Protein AF-A0A3D2R937-F1 (afdb_monomer_lite)

Sequence (40 aa):
MLALDFPPYRFRFKNSENKRLIFDPLRKIFVILTPEEWVR

Foldseek 3Di:
DDDDDDDDDDWDWDQDPNFIWTQDPVVRDTDTDDPPPPPD

Secondary structure (DSSP, 8-state):
-PPP-PPPP---EEEETTEEEEEETTTTEEEE--GGGG--

pLDDT: mean 82.74, std 9.71, range [53.66, 92.44]

Structure (mmCIF, N/CA/C/O backbone):
data_AF-A0A3D2R937-F1
#
_entry.id   AF-A0A3D2R937-F1
#
loop_
_atom_site.group_PDB
_atom_site.id
_atom_site.type_symbol
_atom_site.label_atom_id
_atom_site.label_alt_id
_atom_site.label_comp_id
_atom_site.label_asym_id
_atom_site.label_entity_id
_atom_site.label_seq_id
_atom_site.pdbx_PDB_ins_code
_atom_site.Cartn_x
_atom_site.Cartn_y
_atom_site.Cartn_z
_atom_site.occupancy
_atom_site.B_iso_or_equiv
_atom_site.auth_seq_id
_atom_site.auth_comp_id
_atom_site.auth_asym_id
_atom_site.auth_atom_id
_atom_site.pdbx_PDB_model_num
ATOM 1 N N . MET A 1 1 ? 6.700 7.961 -25.363 1.00 72.75 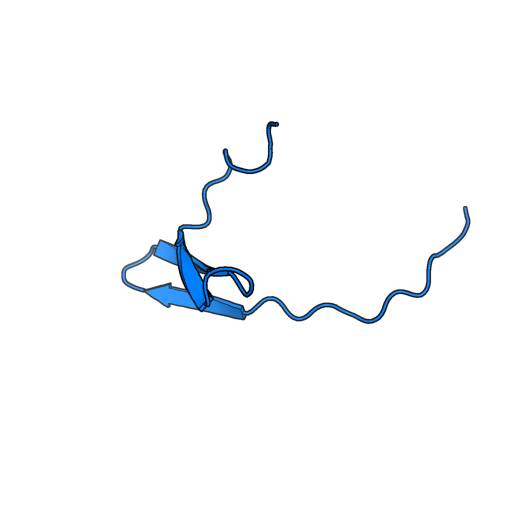1 MET A N 1
ATOM 2 C CA . MET A 1 1 ? 6.591 7.810 -23.898 1.00 72.75 1 MET A CA 1
ATOM 3 C C . MET A 1 1 ? 7.550 6.708 -23.488 1.00 72.75 1 MET A C 1
ATOM 5 O O . MET A 1 1 ? 7.449 5.625 -24.046 1.00 72.75 1 MET A O 1
ATOM 9 N N . LEU A 1 2 ? 8.540 7.004 -22.644 1.00 82.62 2 LEU A N 1
ATOM 10 C CA . LEU A 1 2 ? 9.525 6.011 -22.203 1.00 82.62 2 LEU A CA 1
ATOM 11 C C . LEU A 1 2 ? 8.901 5.142 -21.105 1.00 82.62 2 LEU A C 1
ATOM 13 O O . LEU A 1 2 ? 8.421 5.676 -20.108 1.00 82.62 2 LEU A O 1
ATOM 17 N N . ALA A 1 3 ? 8.883 3.824 -21.307 1.00 81.25 3 ALA A N 1
ATOM 18 C CA . ALA A 1 3 ? 8.486 2.870 -20.280 1.00 81.25 3 ALA A CA 1
ATOM 19 C C . ALA A 1 3 ? 9.686 2.625 -19.359 1.00 81.25 3 ALA A C 1
ATOM 21 O O . ALA A 1 3 ? 10.759 2.249 -19.825 1.00 81.25 3 ALA A O 1
ATOM 22 N N . LEU A 1 4 ? 9.516 2.885 -18.066 1.00 86.19 4 LEU A N 1
ATOM 23 C CA . LEU A 1 4 ? 10.531 2.588 -17.065 1.00 86.19 4 LEU A CA 1
ATOM 24 C C . LEU A 1 4 ? 10.348 1.141 -16.601 1.00 86.19 4 LEU A C 1
ATOM 26 O O . LEU A 1 4 ? 9.274 0.774 -16.123 1.00 86.19 4 LEU A O 1
ATOM 30 N N . ASP A 1 5 ? 11.396 0.335 -16.758 1.00 87.75 5 ASP A N 1
ATOM 31 C CA . ASP A 1 5 ? 11.424 -1.061 -16.322 1.00 87.75 5 ASP A CA 1
ATOM 32 C C . ASP A 1 5 ? 11.739 -1.116 -14.823 1.00 87.75 5 ASP A C 1
ATOM 34 O O . ASP A 1 5 ? 12.890 -1.220 -14.396 1.00 87.75 5 ASP A O 1
ATOM 38 N N . PHE A 1 6 ? 10.706 -0.937 -14.001 1.00 87.50 6 PHE A N 1
ATOM 39 C CA . PHE A 1 6 ? 10.821 -1.124 -12.561 1.00 87.50 6 PHE A CA 1
ATOM 40 C C . PHE A 1 6 ? 10.336 -2.521 -12.176 1.00 87.50 6 PHE A C 1
ATOM 42 O O . PHE A 1 6 ? 9.288 -2.962 -12.659 1.00 87.50 6 PHE A O 1
ATOM 49 N N . PRO A 1 7 ? 11.035 -3.213 -11.261 1.00 87.81 7 PRO A N 1
ATOM 50 C CA . PRO A 1 7 ? 10.542 -4.473 -10.738 1.00 87.81 7 PRO A CA 1
ATOM 51 C C . PRO A 1 7 ? 9.198 -4.253 -10.022 1.00 87.81 7 PRO A C 1
ATOM 53 O O . PRO A 1 7 ? 9.007 -3.235 -9.349 1.00 87.81 7 PRO A O 1
ATOM 56 N N . PRO A 1 8 ? 8.258 -5.20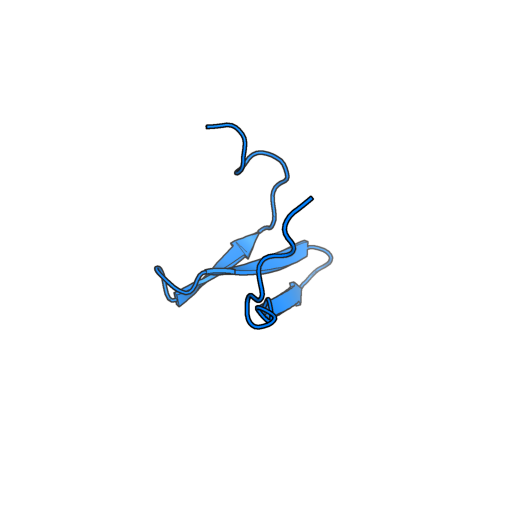8 -10.117 1.00 84.25 8 PRO A N 1
ATOM 57 C CA . PRO A 1 8 ? 6.966 -5.083 -9.462 1.00 84.25 8 PRO A CA 1
ATOM 58 C C . PRO A 1 8 ? 7.136 -5.079 -7.939 1.00 84.25 8 PRO A C 1
ATOM 60 O O . PRO A 1 8 ? 7.618 -6.047 -7.344 1.00 84.25 8 PRO A O 1
ATOM 63 N N . TYR A 1 9 ? 6.699 -4.001 -7.286 1.00 84.94 9 TYR A N 1
ATOM 64 C CA . TYR A 1 9 ? 6.687 -3.918 -5.8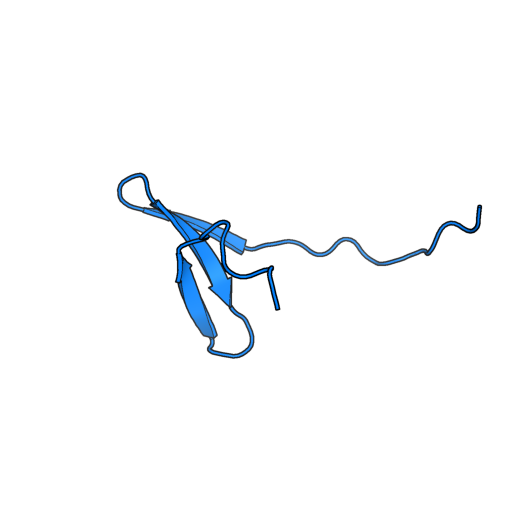29 1.00 84.94 9 TYR A CA 1
ATOM 65 C C . TYR A 1 9 ? 5.439 -4.604 -5.263 1.00 84.94 9 TYR A C 1
ATOM 67 O O . TYR A 1 9 ? 4.304 -4.202 -5.525 1.00 84.94 9 TYR A O 1
ATOM 75 N N . ARG A 1 10 ? 5.639 -5.661 -4.469 1.00 85.94 10 ARG A N 1
ATOM 76 C CA . ARG A 1 10 ? 4.546 -6.383 -3.803 1.00 85.94 10 ARG A CA 1
ATOM 77 C C . ARG A 1 10 ? 4.214 -5.725 -2.469 1.00 85.94 10 ARG A C 1
ATOM 79 O O . ARG A 1 10 ? 4.894 -5.956 -1.469 1.00 85.94 10 ARG A O 1
ATOM 86 N N . PHE A 1 11 ? 3.131 -4.961 -2.442 1.00 86.12 11 PHE A N 1
ATOM 87 C CA . PHE A 1 11 ? 2.572 -4.429 -1.203 1.00 86.12 11 PHE A CA 1
ATOM 88 C C . PHE A 1 11 ? 2.045 -5.557 -0.306 1.00 86.12 11 PHE A C 1
ATOM 90 O O . PHE A 1 11 ? 1.377 -6.485 -0.767 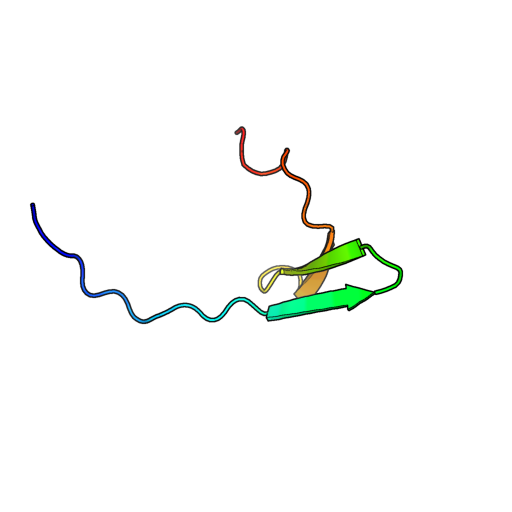1.00 86.12 11 PHE A O 1
ATOM 97 N N . ARG A 1 12 ? 2.333 -5.471 0.997 1.00 89.19 12 ARG A N 1
ATOM 98 C CA . ARG A 1 12 ? 1.802 -6.397 2.003 1.00 89.19 12 ARG A CA 1
ATOM 99 C C . ARG A 1 12 ? 0.591 -5.764 2.670 1.00 89.19 12 ARG A C 1
ATOM 101 O O . ARG A 1 12 ? 0.738 -4.876 3.510 1.00 89.19 12 ARG A O 1
ATOM 108 N N . PHE A 1 13 ? -0.588 -6.250 2.308 1.00 88.25 13 PHE A N 1
ATOM 109 C CA . PHE A 1 13 ? -1.840 -5.849 2.935 1.00 88.25 13 PHE A CA 1
ATOM 110 C C . PHE A 1 13 ? -2.282 -6.875 3.970 1.00 88.25 13 PHE A C 1
ATOM 112 O O . PHE A 1 13 ? -2.088 -8.080 3.800 1.00 88.25 13 PHE A O 1
ATOM 119 N N . LYS A 1 14 ? -2.916 -6.389 5.030 1.00 88.94 14 LYS A N 1
ATOM 120 C CA . LYS A 1 14 ? -3.615 -7.211 6.014 1.00 88.94 14 LYS A CA 1
ATOM 121 C C . LYS A 1 14 ? -5.019 -6.647 6.185 1.00 88.94 14 LYS A C 1
ATOM 123 O O . LYS A 1 14 ? -5.185 -5.438 6.297 1.00 88.94 14 LYS A O 1
ATOM 128 N N . ASN A 1 15 ? -6.027 -7.512 6.193 1.00 85.12 15 ASN A N 1
ATOM 129 C CA . ASN A 1 15 ? -7.395 -7.116 6.510 1.00 85.12 15 ASN A CA 1
ATOM 130 C C . ASN A 1 15 ? -7.717 -7.613 7.921 1.00 85.12 15 ASN A C 1
ATOM 132 O O . ASN A 1 15 ? -7.616 -8.811 8.184 1.00 85.12 15 ASN A O 1
ATOM 136 N N . SER A 1 16 ? -8.024 -6.697 8.835 1.00 80.38 16 SER A N 1
ATOM 137 C CA . SER A 1 16 ? -8.369 -7.013 10.223 1.00 80.38 16 SER A CA 1
ATOM 138 C C . SER A 1 16 ? -9.561 -6.156 10.612 1.00 80.38 16 SER A C 1
ATOM 140 O O . SER A 1 16 ? -9.499 -4.939 10.463 1.00 80.38 16 SER A O 1
ATOM 142 N N . GLU A 1 17 ? -10.646 -6.779 11.075 1.00 7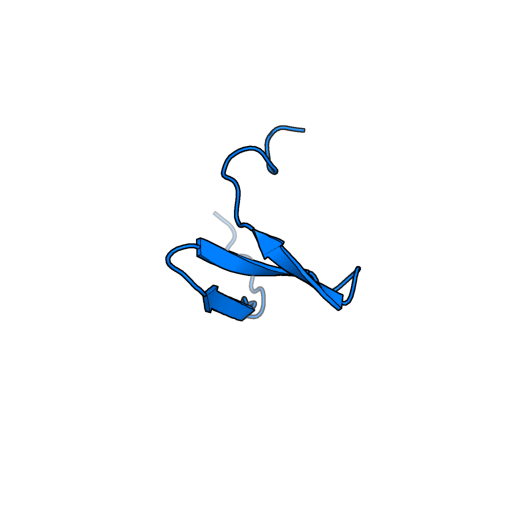9.69 17 GLU A N 1
ATOM 143 C CA . GLU A 1 17 ? -11.842 -6.072 11.568 1.00 79.69 17 GLU A CA 1
ATOM 144 C C . GLU A 1 17 ? -12.371 -5.003 10.591 1.00 79.69 17 GLU A C 1
ATOM 146 O O . GLU A 1 17 ? -12.659 -3.869 10.970 1.00 79.69 17 GLU A O 1
ATOM 151 N N . ASN A 1 18 ? -12.469 -5.356 9.303 1.00 81.19 18 ASN A N 1
ATOM 152 C CA . ASN A 1 18 ? -12.943 -4.477 8.224 1.00 81.19 18 ASN A CA 1
ATOM 153 C C . ASN A 1 18 ? -12.039 -3.259 7.921 1.00 81.19 18 ASN A C 1
ATOM 155 O O . ASN A 1 18 ? -12.389 -2.412 7.098 1.00 81.19 18 ASN A O 1
ATOM 159 N N . LYS A 1 19 ? -10.858 -3.172 8.547 1.00 79.56 19 LYS A N 1
ATOM 160 C CA . LYS A 1 19 ? -9.846 -2.141 8.291 1.00 79.56 19 LYS A CA 1
ATOM 161 C C . LYS A 1 19 ? -8.744 -2.709 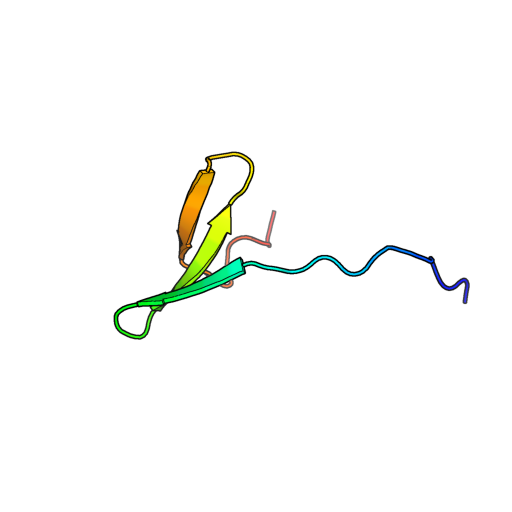7.397 1.00 79.56 19 LYS A C 1
ATOM 163 O O . LYS A 1 19 ? -8.146 -3.747 7.693 1.00 79.56 19 LYS A O 1
ATOM 168 N N . ARG A 1 20 ? -8.448 -2.001 6.301 1.00 85.50 20 ARG A N 1
ATOM 169 C CA . ARG A 1 20 ? -7.306 -2.304 5.428 1.00 85.50 20 ARG A CA 1
ATOM 170 C C . ARG A 1 20 ? -6.039 -1.725 6.045 1.00 85.50 20 ARG A C 1
ATOM 172 O O . ARG A 1 20 ? -5.914 -0.512 6.193 1.00 85.50 20 ARG A O 1
ATOM 179 N N . LEU A 1 21 ? -5.114 -2.607 6.393 1.00 90.81 21 LEU A N 1
ATOM 180 C CA . LEU A 1 21 ? -3.801 -2.260 6.910 1.00 90.81 21 LEU A CA 1
ATOM 181 C C . LEU A 1 21 ? -2.745 -2.486 5.825 1.00 90.81 21 LEU A C 1
ATOM 183 O O . LEU A 1 21 ? -2.806 -3.477 5.091 1.00 90.81 21 LEU A O 1
ATOM 187 N N . ILE A 1 22 ? -1.754 -1.606 5.764 1.00 90.38 22 ILE A N 1
ATOM 188 C CA . ILE A 1 22 ? -0.565 -1.737 4.920 1.00 90.38 22 ILE A CA 1
ATOM 189 C C . ILE A 1 22 ? 0.672 -1.871 5.811 1.00 90.38 22 ILE A C 1
ATOM 191 O O . ILE A 1 22 ? 0.758 -1.257 6.875 1.00 90.38 22 ILE A O 1
ATOM 195 N N . PHE A 1 23 ? 1.608 -2.733 5.420 1.00 91.62 23 PHE A N 1
ATOM 196 C CA . PHE A 1 23 ? 2.877 -2.867 6.127 1.00 91.62 23 PHE A CA 1
ATOM 197 C C . PHE A 1 23 ? 3.811 -1.709 5.779 1.00 91.62 23 PHE A C 1
ATOM 199 O O . PHE A 1 23 ? 4.153 -1.527 4.610 1.00 91.62 23 PHE A O 1
ATOM 206 N N . ASP A 1 24 ? 4.270 -0.993 6.800 1.00 89.12 24 ASP A N 1
ATOM 207 C CA . ASP A 1 24 ? 5.301 0.026 6.674 1.00 89.12 24 ASP A CA 1
ATOM 208 C C . ASP A 1 24 ? 6.688 -0.595 6.947 1.00 89.12 24 ASP A C 1
ATOM 210 O O . ASP A 1 24 ? 6.968 -1.011 8.078 1.00 89.12 24 ASP A O 1
ATOM 214 N N . PRO A 1 25 ? 7.574 -0.703 5.937 1.00 88.75 25 PRO A N 1
ATOM 215 C CA . PRO A 1 25 ? 8.874 -1.352 6.096 1.00 88.75 25 PRO A CA 1
ATOM 216 C C . PRO A 1 25 ? 9.872 -0.529 6.922 1.00 88.75 25 PRO A C 1
ATOM 218 O O . PRO A 1 25 ? 10.795 -1.115 7.490 1.00 88.75 25 PRO A O 1
ATOM 221 N N . LEU A 1 26 ? 9.694 0.794 7.012 1.00 89.69 26 LEU A N 1
ATOM 222 C CA . LEU A 1 26 ? 10.582 1.687 7.764 1.00 89.69 26 LEU A CA 1
ATOM 223 C C . LEU A 1 26 ? 10.394 1.506 9.275 1.00 89.69 26 LEU A C 1
ATOM 225 O O . LEU A 1 26 ? 11.359 1.322 10.015 1.00 89.69 26 LEU A O 1
ATOM 229 N N . ARG A 1 27 ? 9.140 1.501 9.727 1.00 90.75 27 ARG A N 1
ATOM 230 C CA . ARG A 1 27 ? 8.738 1.346 11.132 1.00 90.75 27 ARG A CA 1
ATOM 231 C C . ARG A 1 27 ? 8.518 -0.114 11.522 1.00 90.75 27 ARG A C 1
ATOM 233 O O . ARG A 1 27 ? 8.427 -0.410 12.709 1.00 90.75 27 ARG A O 1
ATOM 240 N N . LYS A 1 28 ? 8.440 -1.022 10.542 1.00 92.44 28 LYS A N 1
ATOM 241 C CA . LYS A 1 28 ? 8.163 -2.459 10.710 1.00 92.44 28 LYS A CA 1
ATOM 242 C C . LYS A 1 28 ? 6.826 -2.739 11.415 1.00 92.44 28 LYS A C 1
ATOM 244 O O . LYS A 1 28 ? 6.717 -3.698 12.177 1.00 92.44 28 LYS A O 1
ATOM 249 N N . ILE A 1 29 ? 5.802 -1.926 11.149 1.00 91.69 29 ILE A N 1
ATOM 250 C CA . ILE A 1 29 ? 4.452 -2.057 11.729 1.00 91.69 29 ILE A CA 1
ATOM 251 C C . ILE A 1 29 ? 3.375 -2.071 10.639 1.00 91.69 29 ILE A C 1
ATOM 253 O O . ILE A 1 29 ? 3.620 -1.672 9.504 1.00 91.69 29 ILE A O 1
ATOM 257 N N . PHE A 1 30 ? 2.167 -2.519 10.983 1.00 90.44 30 PHE A N 1
ATOM 258 C CA . PHE A 1 30 ? 0.991 -2.381 10.122 1.00 90.44 30 PHE A CA 1
ATOM 259 C C . PHE A 1 30 ? 0.237 -1.099 10.478 1.00 90.44 30 PHE A C 1
ATOM 261 O O . PHE A 1 30 ? -0.163 -0.928 11.630 1.00 90.44 30 PHE A O 1
ATOM 268 N N . VAL A 1 31 ? 0.032 -0.224 9.496 1.00 88.50 31 VAL A N 1
ATOM 269 C CA . VAL A 1 31 ? -0.699 1.045 9.643 1.00 88.50 31 VAL A CA 1
ATOM 270 C C . VAL A 1 31 ? -2.005 1.004 8.854 1.00 88.50 31 VAL A C 1
ATOM 272 O O . VAL A 1 31 ? -2.133 0.232 7.904 1.00 88.50 31 VAL A O 1
ATOM 275 N N . ILE A 1 32 ? -2.999 1.794 9.263 1.00 88.69 32 ILE A N 1
ATOM 276 C CA . ILE A 1 32 ? -4.285 1.894 8.558 1.00 88.69 32 ILE A CA 1
ATOM 277 C C . ILE A 1 32 ? -4.062 2.659 7.260 1.00 88.69 32 ILE A C 1
ATOM 279 O O . ILE A 1 32 ? -3.470 3.729 7.273 1.00 88.69 32 ILE A O 1
ATOM 283 N N . LEU A 1 33 ? -4.555 2.112 6.150 1.00 81.88 33 LEU A N 1
ATOM 284 C CA . LEU A 1 33 ? -4.515 2.792 4.864 1.00 81.88 33 LEU A CA 1
ATOM 285 C C . LEU A 1 33 ? -5.562 3.916 4.865 1.00 81.88 33 LEU A C 1
ATOM 287 O O . LEU A 1 33 ? -6.737 3.670 4.582 1.00 81.88 33 LEU A O 1
ATOM 291 N N . THR A 1 34 ? -5.148 5.129 5.223 1.00 81.00 34 THR A N 1
ATOM 292 C CA . THR A 1 34 ? -5.973 6.336 5.120 1.00 81.00 34 THR A CA 1
ATOM 293 C C . THR A 1 34 ? -5.746 7.001 3.756 1.00 81.00 34 THR A C 1
ATOM 295 O O . THR A 1 34 ? -4.629 6.999 3.232 1.00 81.00 34 THR A O 1
ATOM 298 N N . PRO A 1 35 ? -6.791 7.567 3.132 1.00 74.94 35 PRO A N 1
ATOM 299 C CA . PRO A 1 35 ? -6.648 8.282 1.861 1.00 74.94 35 PRO A CA 1
ATOM 300 C C . PRO A 1 35 ? -5.884 9.613 2.000 1.00 74.94 35 PRO A C 1
ATOM 302 O O . PRO A 1 35 ? -5.480 10.195 1.001 1.00 74.94 35 PRO A O 1
ATOM 305 N N . GLU A 1 36 ? -5.678 10.092 3.227 1.00 72.44 36 GLU A N 1
ATOM 306 C CA . GLU A 1 36 ? -5.169 11.433 3.540 1.00 72.44 36 GLU A CA 1
ATOM 307 C C . GLU A 1 36 ? -3.634 11.509 3.624 1.00 72.44 36 GLU A C 1
ATOM 309 O O . GLU A 1 36 ? -3.071 12.596 3.718 1.00 72.44 36 GLU A O 1
ATOM 314 N N . GLU A 1 37 ? -2.932 10.376 3.553 1.00 60.62 37 GLU A N 1
ATOM 315 C CA . GLU A 1 37 ? -1.489 10.313 3.834 1.00 60.62 37 GLU A CA 1
ATOM 316 C C . GLU A 1 37 ? -0.592 10.733 2.649 1.00 60.62 37 GLU A C 1
ATOM 318 O O . GLU A 1 37 ? 0.621 10.851 2.794 1.00 60.62 37 GLU A O 1
ATOM 323 N N . TRP A 1 38 ? -1.184 10.996 1.479 1.00 62.56 38 TRP A N 1
ATOM 324 C CA . TRP A 1 38 ? -0.472 11.305 0.227 1.00 62.56 38 TRP A CA 1
ATOM 325 C C . TRP A 1 38 ? -0.528 12.789 -0.166 1.00 62.56 38 TRP A C 1
ATOM 327 O O . TRP A 1 38 ? -0.018 13.164 -1.219 1.00 62.56 38 TRP A O 1
ATOM 337 N N . VAL A 1 39 ? -1.157 13.637 0.655 1.00 53.66 39 VAL A N 1
ATOM 338 C CA . VAL A 1 39 ? -1.311 15.077 0.387 1.00 53.66 39 VAL A CA 1
ATOM 339 C C . VAL A 1 39 ? -0.299 15.887 1.209 1.00 53.66 39 VAL A C 1
ATOM 341 O O . VAL A 1 39 ? -0.683 16.717 2.034 1.00 53.66 39 VAL A O 1
ATOM 344 N N . ARG A 1 40 ? 1.003 15.640 1.024 1.00 54.56 40 ARG A N 1
ATOM 345 C CA . ARG A 1 40 ? 2.061 16.576 1.439 1.00 54.56 40 ARG A CA 1
ATOM 346 C C . ARG A 1 40 ? 3.307 16.468 0.577 1.00 54.56 40 ARG A C 1
ATOM 348 O O . ARG A 1 40 ? 3.729 15.327 0.301 1.00 54.56 40 ARG A O 1
#

Radius of gyration: 13.55 Å; chains: 1; bounding box: 24×24×36 Å